Protein AF-A0A8S9LMV2-F1 (afdb_monomer)

Nearest PDB structures (foldseek):
  7sa1-assembly2_C  TM=9.615E-01  e=2.052E-05  Arabidopsis thaliana
  7zbz-assembly1_S  TM=9.126E-01  e=8.442E-04  Homo sapiens
  5c5e-assembly1_B  TM=3.246E-01  e=3.241E+00  Synechococcus elongatus PCC 7942 = FACHB-805

Secondary structure (DSSP, 8-state):
-HHHHHHHHHHHHHHH---TT---HHHHHHHHHHHHHHT-S-HHHHHHHHHHHHHTT-HHHHHHHHHHHHHHHHHHHHTT-

pLDDT: mean 85.35, std 15.86, range [46.75, 97.62]

Foldseek 3Di:
DVVLVVLVVVLCVLVVPDDPPPPDPVSVVVVVVVLVVSPPDDLVSLVSNLVVCVVVVVVVSNVSSVVSVVVVVVVVVVVVD

Organism: Brassica cretica (NCBI:txid69181)

InterPro domains:
  IPR001232 S-phase kinase-associated protein 1-like [SM00512] (4-58)
  IPR011333 SKP1/BTB/POZ domain superfamily [G3DSA:3.30.710.10] (3-80)
  IPR016897 S-phase kinase-associated protein 1 [PTHR11165] (4-76)
  IPR036296 SKP1-like, dimerisation domain superfamily [SSF81382] (29-76)

Solvent-accessible surface area (backbone atoms only — not comparable to full-atom values): 4774 Å² total; per-residue (Å²): 116,72,66,53,57,52,51,53,52,50,51,47,58,66,66,63,71,64,61,102,76,70,83,49,71,64,58,53,52,53,48,52,54,47,52,56,58,70,63,72,60,56,68,70,58,46,55,52,44,30,53,50,20,59,75,71,67,38,61,70,58,27,51,50,39,54,48,54,54,51,49,57,52,52,57,60,55,66,76,76,115

Radius of gyration: 14.01 Å; Cα contacts (8 Å, |Δi|>4): 32; chains: 1; bounding box: 39×17×39 Å

Mean predicted aligned error: 6.36 Å

Sequence (81 aa):
MLLILSKVIEYCKKHVVLPDGDSSSSSREELKAWDAEFMKTDQSTIFNLILAANFLNIKNLLDLGCQTVADMITENQWAFE

Structure (mmCIF, N/CA/C/O backbone):
data_AF-A0A8S9LMV2-F1
#
_entry.id   AF-A0A8S9LMV2-F1
#
loop_
_atom_site.group_PDB
_atom_site.id
_atom_site.type_symbol
_atom_site.label_atom_id
_atom_site.label_alt_id
_atom_site.label_comp_id
_atom_site.label_asym_id
_atom_site.label_entity_id
_atom_site.label_seq_id
_atom_site.pdbx_PDB_ins_code
_atom_site.Cartn_x
_atom_site.Cartn_y
_atom_site.Cartn_z
_atom_site.occupancy
_atom_site.B_iso_or_equiv
_atom_site.auth_seq_id
_atom_site.auth_comp_id
_atom_site.auth_asym_id
_atom_site.auth_atom_id
_atom_site.pdbx_PDB_model_num
ATOM 1 N N . MET A 1 1 ? -11.138 2.834 -12.416 1.00 59.16 1 MET A N 1
ATOM 2 C CA . MET A 1 1 ? -10.294 1.791 -13.045 1.00 59.16 1 MET A CA 1
ATOM 3 C C . MET A 1 1 ? -8.862 2.274 -13.291 1.00 59.16 1 MET A C 1
ATOM 5 O O . MET A 1 1 ? -7.959 1.679 -12.726 1.00 59.16 1 MET A O 1
ATOM 9 N N . LEU A 1 2 ? -8.633 3.380 -14.021 1.00 75.69 2 LEU A N 1
ATOM 10 C CA . LEU A 1 2 ? -7.275 3.917 -14.269 1.00 75.69 2 LEU A CA 1
ATOM 11 C C . LEU A 1 2 ? -6.503 4.324 -12.994 1.00 75.69 2 LEU A C 1
ATOM 13 O O . LEU A 1 2 ? -5.281 4.213 -12.953 1.00 75.69 2 LEU A O 1
ATOM 17 N N . LEU A 1 3 ? -7.216 4.728 -11.937 1.00 86.06 3 LEU A N 1
ATOM 18 C CA . LEU A 1 3 ? -6.618 5.109 -10.650 1.00 86.06 3 LEU A CA 1
ATOM 19 C C . LEU A 1 3 ? -5.867 3.954 -9.966 1.00 86.06 3 LEU A C 1
ATOM 21 O O . LEU A 1 3 ? -4.824 4.179 -9.362 1.00 86.06 3 LEU A O 1
ATOM 25 N N . ILE A 1 4 ? -6.355 2.716 -10.105 1.00 94.56 4 ILE A N 1
ATOM 26 C CA . ILE A 1 4 ? -5.739 1.547 -9.459 1.00 94.56 4 ILE A CA 1
ATOM 27 C C . ILE A 1 4 ? -4.397 1.233 -10.108 1.00 94.56 4 ILE A C 1
ATOM 29 O O . ILE A 1 4 ? -3.399 1.081 -9.413 1.00 94.56 4 ILE A O 1
ATOM 33 N N . LEU A 1 5 ? -4.345 1.230 -11.443 1.00 93.88 5 LEU A N 1
ATOM 34 C CA . LEU A 1 5 ? -3.095 1.018 -12.167 1.00 93.88 5 LEU A CA 1
ATOM 35 C C . LEU A 1 5 ? -2.060 2.103 -11.835 1.00 93.88 5 LEU A C 1
ATOM 37 O O . LEU A 1 5 ? -0.890 1.789 -11.640 1.00 93.88 5 LEU A O 1
ATOM 41 N N . SER A 1 6 ? -2.489 3.363 -11.703 1.00 95.69 6 SER A N 1
ATOM 42 C CA . SER A 1 6 ? -1.601 4.457 -11.288 1.00 95.69 6 SER A CA 1
ATOM 43 C C . SER A 1 6 ? -0.986 4.210 -9.907 1.00 95.69 6 SER A C 1
ATOM 45 O O . SER A 1 6 ? 0.225 4.356 -9.754 1.00 95.69 6 SER A O 1
ATOM 47 N N . LYS A 1 7 ? -1.789 3.789 -8.921 1.00 95.44 7 LYS A N 1
ATOM 48 C CA . LYS A 1 7 ? -1.298 3.472 -7.569 1.00 95.44 7 LYS A CA 1
ATOM 49 C C . LYS A 1 7 ? -0.377 2.249 -7.557 1.00 95.44 7 LYS A C 1
ATOM 51 O O . LYS A 1 7 ? 0.623 2.251 -6.849 1.00 95.44 7 LYS A O 1
ATOM 56 N N . VAL A 1 8 ? -0.653 1.231 -8.376 1.00 95.69 8 VAL A N 1
ATOM 57 C CA . VAL A 1 8 ? 0.255 0.079 -8.534 1.00 95.69 8 VAL A CA 1
ATOM 58 C C . VAL A 1 8 ? 1.614 0.528 -9.082 1.00 95.69 8 VAL A C 1
ATOM 60 O O . VAL A 1 8 ? 2.653 0.113 -8.571 1.00 95.69 8 VAL A O 1
ATOM 63 N N . ILE A 1 9 ? 1.627 1.404 -10.091 1.00 94.69 9 ILE A N 1
ATOM 64 C CA . ILE A 1 9 ? 2.871 1.948 -10.658 1.00 94.69 9 ILE A CA 1
ATOM 65 C C . ILE A 1 9 ? 3.623 2.791 -9.622 1.00 94.69 9 ILE A C 1
ATOM 67 O O . ILE A 1 9 ? 4.846 2.693 -9.533 1.00 94.69 9 ILE A O 1
ATOM 71 N N . GLU A 1 10 ? 2.917 3.608 -8.842 1.00 94.81 10 GLU A N 1
ATOM 72 C CA . GLU A 1 10 ? 3.490 4.393 -7.743 1.00 94.81 10 GLU A CA 1
ATOM 73 C C . GLU A 1 10 ? 4.170 3.493 -6.705 1.00 94.81 10 GLU A C 1
ATOM 75 O O . GLU A 1 10 ? 5.345 3.701 -6.394 1.00 94.81 10 GLU A O 1
ATOM 80 N N . TYR A 1 11 ? 3.478 2.439 -6.259 1.00 95.06 11 TYR A N 1
ATOM 81 C CA . TYR A 1 11 ? 4.030 1.442 -5.344 1.00 95.06 11 TYR A CA 1
ATOM 82 C C . TYR A 1 11 ? 5.306 0.807 -5.903 1.00 95.06 11 TYR A C 1
ATOM 84 O O . TYR A 1 11 ? 6.337 0.784 -5.228 1.00 95.06 11 TYR A O 1
ATOM 92 N N . CYS A 1 12 ? 5.269 0.354 -7.161 1.00 93.81 12 CYS A N 1
ATOM 93 C CA . CYS A 1 12 ? 6.426 -0.256 -7.813 1.00 93.81 12 CYS A CA 1
ATOM 94 C C . CYS A 1 12 ? 7.603 0.720 -7.890 1.00 93.81 12 CYS A C 1
ATOM 96 O O . CYS A 1 12 ? 8.724 0.349 -7.568 1.00 93.81 12 CYS A O 1
ATOM 98 N N . LYS A 1 13 ? 7.369 1.984 -8.261 1.00 92.00 13 LYS A N 1
ATOM 99 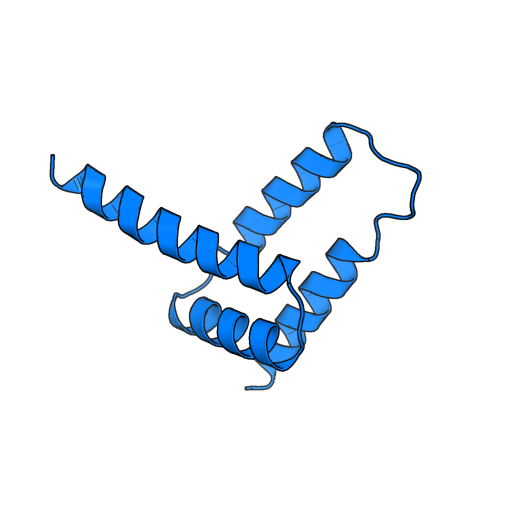C CA . LYS A 1 13 ? 8.429 3.002 -8.314 1.00 92.00 13 LYS A CA 1
ATOM 100 C C . LYS A 1 13 ? 9.067 3.241 -6.950 1.00 92.00 13 LYS A C 1
ATOM 102 O O . LYS A 1 13 ? 10.281 3.383 -6.889 1.00 92.00 13 LYS A O 1
ATOM 107 N N . LYS A 1 14 ? 8.284 3.262 -5.870 1.00 91.44 14 LYS A N 1
ATOM 108 C CA . LYS A 1 14 ? 8.823 3.417 -4.514 1.00 91.44 14 LYS A CA 1
ATOM 109 C C . LYS A 1 14 ? 9.672 2.211 -4.092 1.00 91.44 14 LYS A C 1
ATOM 111 O O . LYS A 1 14 ? 10.721 2.402 -3.487 1.00 91.44 14 LYS A O 1
ATOM 116 N N . HIS A 1 15 ? 9.251 0.999 -4.461 1.00 87.38 15 HIS A N 1
ATOM 117 C CA . HIS A 1 15 ? 9.870 -0.261 -4.025 1.00 87.38 15 HIS A CA 1
ATOM 118 C C . HIS A 1 15 ? 10.984 -0.788 -4.940 1.00 87.38 15 HIS A C 1
ATOM 120 O O . HIS A 1 15 ? 11.750 -1.652 -4.526 1.00 87.38 15 HIS A O 1
ATOM 126 N N . VAL A 1 16 ? 11.110 -0.267 -6.164 1.00 81.44 16 VAL A N 1
ATOM 127 C CA . VAL A 1 16 ? 12.231 -0.557 -7.080 1.00 81.44 16 VAL A CA 1
ATOM 128 C C . VAL A 1 16 ? 13.491 0.237 -6.706 1.00 81.44 16 VAL A C 1
ATOM 130 O O . VAL A 1 16 ? 14.594 -0.163 -7.062 1.00 81.44 16 VAL A O 1
ATOM 133 N N . VAL A 1 17 ? 13.359 1.344 -5.963 1.00 62.44 17 VAL A N 1
ATOM 134 C CA . VAL A 1 17 ? 14.467 2.260 -5.610 1.00 62.44 17 VAL A CA 1
ATOM 135 C C . VAL A 1 17 ? 15.303 1.759 -4.420 1.00 62.44 17 VAL A C 1
ATOM 137 O O . VAL A 1 17 ? 16.103 2.502 -3.867 1.00 62.44 17 VAL A O 1
ATOM 140 N N . LEU A 1 18 ? 15.202 0.481 -4.054 1.00 57.59 18 LEU A N 1
ATOM 141 C CA . LEU A 1 18 ? 16.228 -0.168 -3.241 1.00 57.59 18 LEU A CA 1
ATOM 142 C C . LEU A 1 18 ? 17.197 -0.919 -4.165 1.00 57.59 18 LEU A C 1
ATOM 144 O O . LEU A 1 18 ? 16.991 -2.106 -4.417 1.00 57.59 18 LEU A O 1
ATOM 148 N N . PRO A 1 19 ? 18.248 -0.265 -4.699 1.00 46.75 19 PRO A N 1
ATOM 149 C CA . PRO A 1 19 ? 19.389 -1.011 -5.200 1.00 46.75 19 PRO A CA 1
ATOM 150 C C . PRO A 1 19 ? 19.990 -1.790 -4.024 1.00 46.75 19 PRO A C 1
ATOM 152 O O . PRO A 1 19 ? 19.926 -1.329 -2.884 1.00 46.75 19 PRO A O 1
ATOM 155 N N . ASP A 1 20 ? 20.566 -2.954 -4.310 1.00 49.03 20 ASP A N 1
ATOM 156 C CA . ASP A 1 20 ? 21.119 -3.963 -3.391 1.00 49.03 20 ASP A CA 1
ATOM 157 C C . ASP A 1 20 ? 22.239 -3.489 -2.417 1.00 49.03 20 ASP A C 1
ATOM 159 O O . ASP A 1 20 ? 23.174 -4.234 -2.131 1.00 49.03 20 ASP A O 1
ATOM 163 N N . GLY A 1 21 ? 22.209 -2.259 -1.894 1.00 51.97 21 GLY A N 1
ATOM 164 C CA . GLY A 1 21 ? 23.336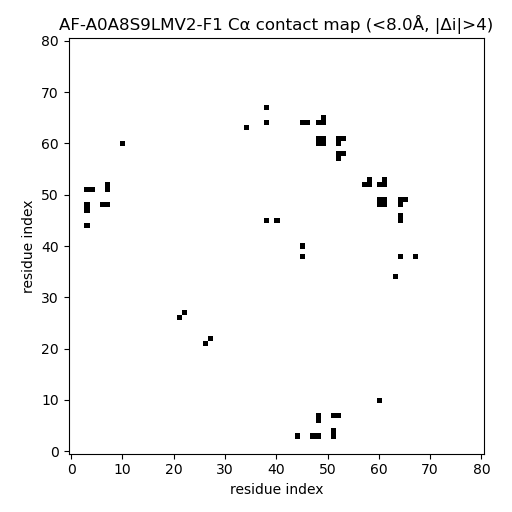 -1.658 -1.177 1.00 51.97 21 GLY A CA 1
ATOM 165 C C . GLY A 1 21 ? 23.022 -0.675 -0.048 1.00 51.97 21 GLY A C 1
ATOM 166 O O . GLY A 1 21 ? 23.920 -0.445 0.756 1.00 51.97 21 GLY A O 1
ATOM 167 N N . ASP A 1 22 ? 21.803 -0.135 0.086 1.00 53.09 22 ASP A N 1
ATOM 168 C CA . ASP A 1 22 ? 21.447 0.721 1.238 1.00 53.09 22 ASP A CA 1
ATOM 169 C C . ASP A 1 22 ? 20.431 0.031 2.154 1.00 53.09 22 ASP A C 1
ATOM 171 O O . ASP A 1 22 ? 19.262 0.389 2.288 1.00 53.09 22 ASP A O 1
ATOM 175 N N . SER A 1 23 ? 20.900 -1.043 2.783 1.00 56.38 23 SER A N 1
ATOM 176 C CA . SER A 1 23 ? 20.174 -1.803 3.798 1.00 56.38 23 SER A CA 1
ATOM 177 C C . SER A 1 23 ? 20.288 -1.165 5.189 1.00 56.38 23 SER A C 1
ATOM 179 O O . SER A 1 23 ? 20.306 -1.887 6.197 1.00 56.38 23 SER A O 1
ATOM 181 N N . SER A 1 24 ? 20.406 0.160 5.273 1.00 63.94 24 SER A N 1
ATOM 182 C CA . SER A 1 24 ? 20.341 0.874 6.547 1.00 63.94 24 SER A CA 1
ATOM 183 C C . SER A 1 24 ? 18.972 0.653 7.207 1.00 63.94 24 SER A C 1
ATOM 185 O O . SER A 1 24 ? 17.947 0.480 6.542 1.00 63.94 24 SER A O 1
ATOM 187 N N . SER A 1 25 ? 18.941 0.581 8.542 1.00 63.81 25 SER A N 1
ATOM 188 C CA . SER A 1 25 ? 17.686 0.445 9.300 1.00 63.81 25 SER A CA 1
ATOM 189 C C . SER A 1 25 ? 16.717 1.590 9.001 1.00 63.81 25 SER A C 1
ATOM 191 O O . SER A 1 25 ? 15.526 1.340 8.842 1.00 63.81 25 SER A O 1
ATOM 193 N N . SER A 1 26 ? 17.250 2.799 8.807 1.00 70.00 26 SER A N 1
ATOM 194 C CA . SER A 1 26 ? 16.490 4.007 8.487 1.00 70.00 26 SER A CA 1
ATOM 195 C C . SER A 1 26 ? 15.716 3.893 7.169 1.00 70.00 26 SER A C 1
ATOM 197 O O . SER A 1 26 ? 14.520 4.163 7.151 1.00 70.00 26 SER A O 1
ATOM 199 N N . SER A 1 27 ? 16.325 3.374 6.096 1.00 77.94 27 SER 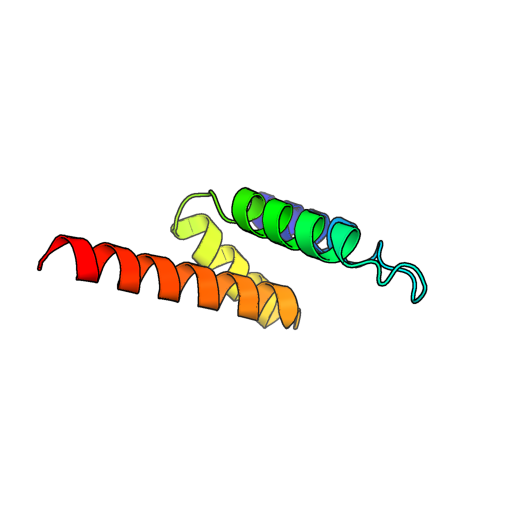A N 1
ATOM 200 C CA . SER A 1 27 ? 15.637 3.202 4.802 1.00 77.94 27 SER A CA 1
ATOM 201 C C . SER A 1 27 ? 14.460 2.218 4.874 1.00 77.94 27 SER A C 1
ATOM 203 O O . SER A 1 27 ? 13.443 2.391 4.202 1.00 77.94 27 SER A O 1
ATOM 205 N N . ARG A 1 28 ? 14.555 1.186 5.727 1.00 80.00 28 ARG A N 1
ATOM 206 C CA . ARG A 1 28 ? 13.446 0.242 5.960 1.00 80.00 28 ARG A CA 1
ATOM 207 C C . ARG A 1 28 ? 12.310 0.863 6.769 1.00 80.00 28 ARG A C 1
ATOM 209 O O . ARG A 1 28 ? 11.148 0.563 6.509 1.00 80.00 28 ARG A O 1
ATOM 216 N N . GLU A 1 29 ? 12.635 1.686 7.758 1.00 85.94 29 GLU A N 1
ATOM 217 C CA . GLU A 1 29 ? 11.649 2.402 8.574 1.00 85.94 29 GLU A CA 1
ATOM 218 C C . GLU A 1 29 ? 10.894 3.444 7.741 1.00 85.94 29 GLU A C 1
ATOM 220 O O . GLU A 1 29 ? 9.668 3.514 7.814 1.00 85.94 29 GLU A O 1
ATOM 225 N N . GLU A 1 30 ? 11.600 4.174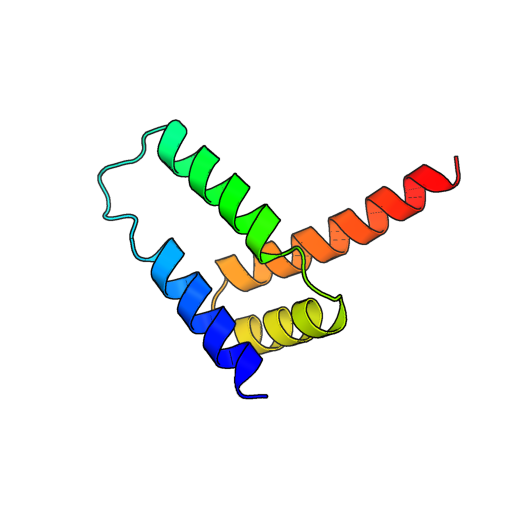 6.875 1.00 88.44 30 GLU A N 1
ATOM 226 C CA . GLU A 1 30 ? 11.000 5.119 5.930 1.00 88.44 30 GLU A CA 1
ATOM 227 C C . GLU A 1 30 ? 10.041 4.439 4.949 1.00 88.44 30 GLU A C 1
ATOM 229 O O . GLU A 1 30 ? 8.963 4.970 4.671 1.00 88.44 30 GLU A O 1
ATOM 234 N N . LEU A 1 31 ? 10.393 3.252 4.443 1.00 89.94 31 LEU A N 1
ATOM 235 C CA . LEU A 1 31 ? 9.500 2.482 3.576 1.00 89.94 31 LEU A CA 1
ATOM 236 C C . LEU A 1 31 ? 8.253 2.007 4.309 1.00 89.94 31 LEU A C 1
ATOM 238 O O . LEU A 1 31 ? 7.158 2.195 3.794 1.00 89.94 31 LEU A O 1
ATOM 242 N N . LYS A 1 32 ? 8.389 1.486 5.532 1.00 90.56 32 LYS A N 1
ATOM 243 C CA . LYS A 1 32 ? 7.227 1.091 6.342 1.00 90.56 32 LYS A CA 1
ATOM 244 C C . LYS A 1 32 ? 6.293 2.266 6.626 1.00 90.56 32 LYS A C 1
ATOM 246 O O . LYS A 1 32 ? 5.077 2.110 6.560 1.00 90.56 32 LYS A O 1
ATOM 251 N N . ALA A 1 33 ? 6.846 3.437 6.938 1.00 93.81 33 ALA A N 1
ATOM 252 C CA . ALA A 1 33 ? 6.051 4.643 7.152 1.00 93.81 33 ALA A CA 1
ATOM 253 C C . ALA A 1 33 ? 5.321 5.069 5.870 1.00 93.81 33 ALA A C 1
ATOM 255 O O . ALA A 1 33 ? 4.149 5.443 5.914 1.00 93.81 33 ALA A O 1
ATOM 256 N N . TRP A 1 34 ? 5.997 4.970 4.724 1.00 95.50 34 TRP A N 1
ATOM 257 C CA . TRP A 1 34 ? 5.389 5.248 3.429 1.00 95.50 34 TRP A CA 1
ATOM 258 C C . TRP A 1 34 ? 4.290 4.241 3.077 1.00 95.50 34 TRP A C 1
ATOM 260 O O . TRP A 1 34 ? 3.232 4.659 2.626 1.00 95.50 34 TRP A O 1
ATOM 270 N N . ASP A 1 35 ? 4.499 2.947 3.328 1.00 95.50 35 ASP A N 1
ATOM 271 C CA . ASP A 1 35 ? 3.508 1.889 3.103 1.00 95.50 35 ASP A CA 1
ATOM 272 C C . ASP A 1 35 ? 2.239 2.114 3.924 1.00 95.50 35 ASP A C 1
ATOM 274 O O . ASP A 1 35 ? 1.128 2.008 3.399 1.00 95.50 35 ASP A O 1
ATOM 278 N N . ALA A 1 36 ? 2.399 2.484 5.197 1.00 94.88 36 ALA A N 1
ATOM 279 C CA . ALA A 1 36 ? 1.279 2.819 6.065 1.00 94.88 36 ALA A CA 1
ATOM 280 C C . ALA A 1 36 ? 0.481 4.007 5.509 1.00 94.88 36 ALA A C 1
ATOM 282 O O . ALA A 1 36 ? -0.745 3.958 5.468 1.00 94.88 36 ALA A O 1
ATOM 283 N N . GLU A 1 37 ? 1.156 5.058 5.037 1.00 96.31 37 GLU A N 1
ATOM 284 C CA . GLU A 1 37 ? 0.493 6.218 4.432 1.00 96.31 37 GLU A CA 1
ATOM 285 C C . GLU A 1 37 ? -0.157 5.880 3.084 1.00 96.31 37 GLU A C 1
ATOM 287 O O . GLU A 1 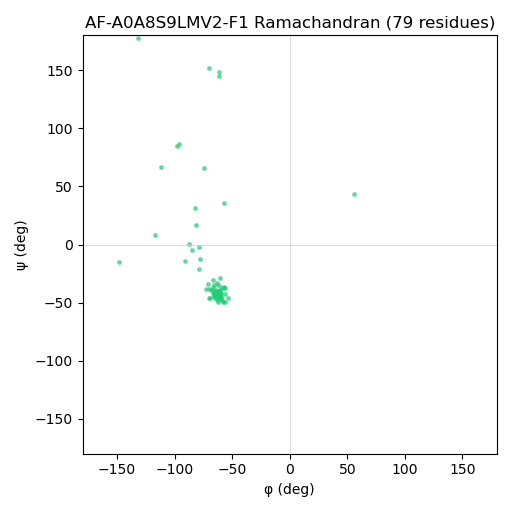37 ? -1.279 6.301 2.804 1.00 96.31 37 GLU A O 1
ATOM 292 N N . PHE A 1 38 ? 0.504 5.065 2.265 1.00 96.38 38 PHE A N 1
ATOM 293 C CA . PHE A 1 38 ? -0.005 4.599 0.978 1.00 96.38 38 PHE A CA 1
ATOM 294 C C . PHE A 1 38 ? -1.322 3.823 1.128 1.00 96.38 38 PHE A C 1
ATOM 296 O O . PHE A 1 38 ? -2.224 3.962 0.289 1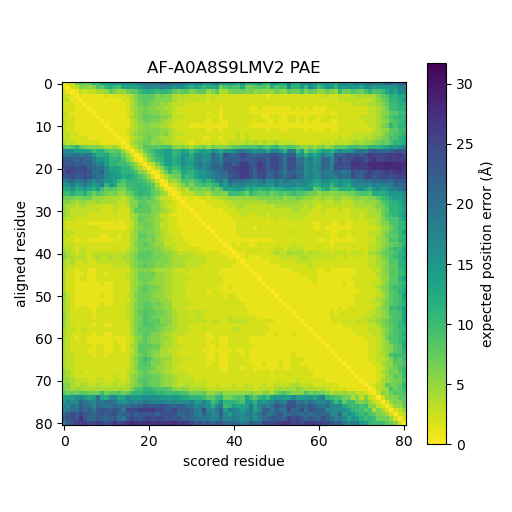.00 96.38 38 PHE A O 1
ATOM 303 N N . MET A 1 39 ? -1.449 3.053 2.214 1.00 95.56 39 MET A N 1
ATOM 304 C CA . MET A 1 39 ? -2.636 2.267 2.550 1.00 95.56 39 MET A CA 1
ATOM 305 C C . MET A 1 39 ? -3.727 3.048 3.302 1.00 95.56 39 MET A C 1
ATOM 307 O O . MET A 1 39 ? -4.833 2.526 3.450 1.00 95.56 39 MET A O 1
ATOM 311 N N . LYS A 1 40 ? -3.505 4.317 3.684 1.00 94.12 40 LYS A N 1
ATOM 312 C CA . LYS A 1 40 ? -4.560 5.221 4.197 1.00 94.12 40 LYS A CA 1
ATOM 313 C C . LYS A 1 40 ? -5.466 5.721 3.073 1.00 94.12 40 LYS A C 1
ATOM 315 O O . LYS A 1 40 ? -5.519 6.899 2.725 1.00 94.12 40 LYS A O 1
ATOM 320 N N . THR A 1 41 ? -6.200 4.799 2.479 1.00 92.31 41 THR A N 1
ATOM 321 C CA . THR A 1 41 ? -7.196 5.057 1.444 1.00 92.31 41 THR A CA 1
ATOM 322 C C . THR A 1 41 ? -8.482 4.310 1.791 1.00 92.31 41 THR A C 1
ATOM 324 O O . THR A 1 41 ? -8.568 3.646 2.823 1.00 92.31 41 THR A O 1
ATOM 327 N N . ASP A 1 42 ? -9.525 4.454 0.983 1.00 93.38 42 ASP A N 1
ATOM 328 C CA . ASP A 1 42 ? -10.792 3.787 1.257 1.00 93.38 42 ASP A CA 1
ATOM 329 C C . ASP A 1 42 ? -10.686 2.263 1.052 1.00 93.38 42 ASP A C 1
ATOM 331 O O . ASP A 1 42 ? -9.914 1.773 0.224 1.00 93.38 42 ASP A O 1
ATOM 335 N N . GLN A 1 43 ? -11.506 1.503 1.785 1.00 91.94 43 GLN A N 1
ATOM 336 C CA . GLN A 1 43 ? -11.498 0.036 1.738 1.00 91.94 43 GLN A CA 1
ATOM 337 C C . GLN A 1 43 ? -11.708 -0.508 0.317 1.00 91.94 43 GLN A C 1
ATOM 339 O O . GLN A 1 43 ? -11.071 -1.486 -0.069 1.00 91.94 43 GLN A O 1
ATOM 344 N N . SER A 1 44 ? -12.560 0.139 -0.490 1.00 94.19 44 SER A N 1
ATOM 345 C CA . SER A 1 44 ? -12.801 -0.270 -1.879 1.00 94.19 44 SER A CA 1
ATOM 346 C C . SER A 1 44 ? -11.530 -0.145 -2.722 1.00 94.19 44 SER A C 1
ATOM 348 O O . SER A 1 44 ? -11.197 -1.051 -3.491 1.00 94.19 44 SER A O 1
ATOM 350 N N . THR A 1 45 ? -10.762 0.930 -2.549 1.00 95.19 45 THR A N 1
ATOM 351 C CA . THR A 1 45 ? -9.451 1.090 -3.185 1.00 95.19 45 THR A CA 1
ATOM 352 C C . THR A 1 45 ? -8.466 0.011 -2.730 1.00 95.19 45 THR A C 1
ATOM 354 O O . THR A 1 45 ? -7.776 -0.549 -3.582 1.00 95.19 45 THR A O 1
ATOM 357 N N . ILE A 1 46 ? -8.434 -0.349 -1.443 1.00 95.75 46 ILE A N 1
ATOM 358 C CA . ILE A 1 46 ? -7.563 -1.422 -0.920 1.00 95.75 46 ILE A CA 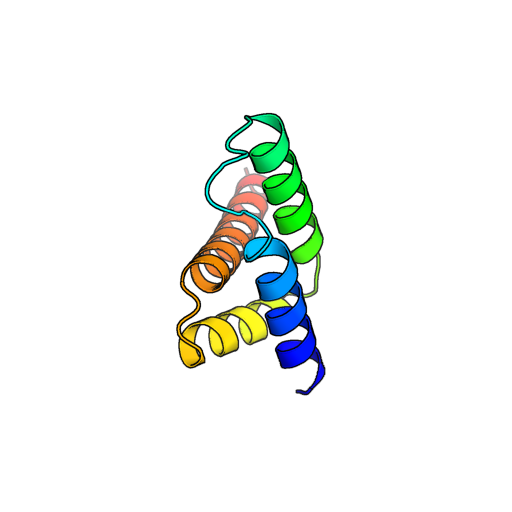1
ATOM 359 C C . ILE A 1 46 ? -7.922 -2.777 -1.546 1.00 95.75 46 ILE A C 1
ATOM 361 O O . ILE A 1 46 ? -7.044 -3.460 -2.071 1.00 95.75 46 ILE A O 1
ATOM 365 N N . PHE A 1 47 ? -9.205 -3.149 -1.591 1.00 95.88 47 PHE A N 1
ATOM 366 C CA . PHE A 1 47 ? -9.637 -4.393 -2.241 1.00 95.88 47 PHE A CA 1
ATOM 367 C C . PHE A 1 47 ? -9.286 -4.426 -3.730 1.00 95.88 47 PHE A C 1
ATOM 369 O O . PHE A 1 47 ? -8.796 -5.436 -4.238 1.00 95.88 47 PHE A O 1
ATOM 376 N N . ASN A 1 48 ? -9.481 -3.314 -4.441 1.00 96.81 48 ASN A N 1
ATOM 377 C CA . ASN A 1 48 ? -9.095 -3.225 -5.846 1.00 96.81 48 ASN A CA 1
ATOM 378 C C . ASN A 1 48 ? -7.571 -3.308 -6.043 1.00 96.81 48 ASN A C 1
ATOM 380 O O . ASN A 1 48 ? -7.122 -3.897 -7.027 1.00 96.81 48 ASN A O 1
ATOM 384 N N . LEU A 1 49 ? -6.775 -2.761 -5.118 1.00 96.75 49 LEU A N 1
ATOM 385 C CA . LEU A 1 49 ? -5.318 -2.908 -5.114 1.00 96.75 49 LEU A CA 1
ATOM 386 C C . LEU A 1 49 ? -4.894 -4.361 -4.882 1.00 96.75 49 LEU A C 1
ATOM 388 O O . LEU A 1 49 ? -4.038 -4.844 -5.616 1.00 96.75 49 LEU A O 1
ATOM 392 N N . ILE A 1 50 ? -5.524 -5.073 -3.944 1.00 97.62 50 ILE A N 1
ATOM 393 C CA . ILE A 1 50 ? -5.290 -6.506 -3.693 1.00 97.62 50 ILE A CA 1
ATOM 394 C C . ILE A 1 50 ? -5.565 -7.325 -4.960 1.00 97.62 50 ILE A C 1
ATOM 396 O O . ILE A 1 50 ? -4.727 -8.124 -5.380 1.00 9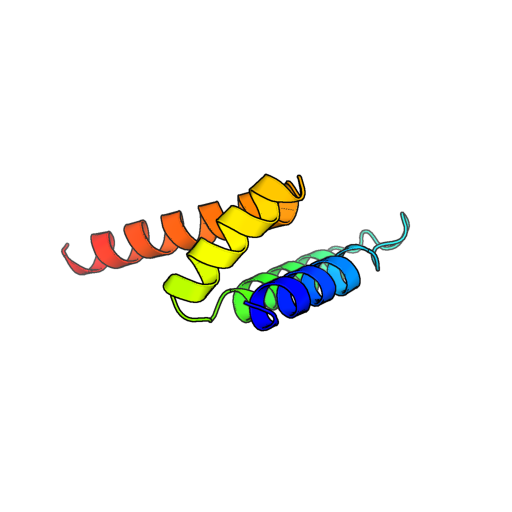7.62 50 ILE A O 1
ATOM 400 N N . LEU A 1 51 ? -6.708 -7.095 -5.617 1.00 97.19 51 LEU A N 1
ATOM 401 C CA . LEU A 1 51 ? -7.062 -7.795 -6.856 1.00 97.19 51 LEU A CA 1
ATOM 402 C C . LEU A 1 51 ? -6.067 -7.503 -7.986 1.00 97.19 51 LEU A C 1
ATOM 404 O O . LEU A 1 51 ? -5.637 -8.425 -8.680 1.00 97.19 51 LEU A O 1
ATOM 408 N N . ALA A 1 52 ? -5.672 -6.240 -8.157 1.00 97.00 52 ALA A N 1
ATOM 409 C CA . ALA A 1 52 ? -4.683 -5.850 -9.158 1.00 97.00 52 ALA A CA 1
ATOM 410 C C . ALA A 1 52 ? -3.298 -6.447 -8.865 1.00 97.00 52 ALA A C 1
ATOM 412 O O . ALA A 1 52 ? -2.643 -6.941 -9.780 1.00 97.00 52 ALA A O 1
ATOM 413 N N . ALA A 1 53 ? -2.867 -6.447 -7.603 1.00 97.12 53 ALA A N 1
ATOM 414 C CA . ALA A 1 53 ? -1.597 -7.025 -7.176 1.00 97.12 53 ALA A CA 1
ATOM 415 C C . ALA A 1 53 ? -1.563 -8.540 -7.40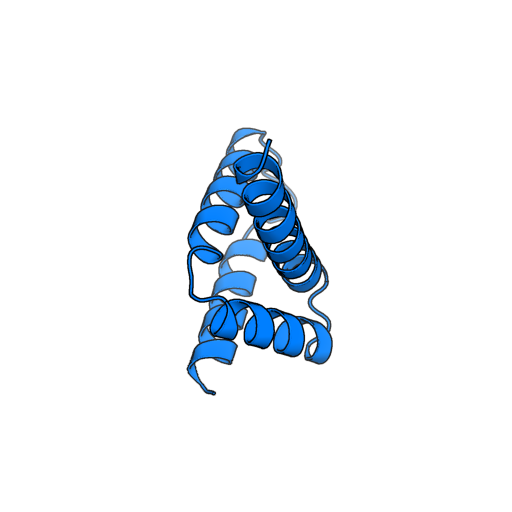0 1.00 97.12 53 ALA A C 1
ATOM 417 O O . ALA A 1 53 ? -0.561 -9.057 -7.888 1.00 97.12 53 ALA A O 1
ATOM 418 N N . ASN A 1 54 ? -2.669 -9.235 -7.120 1.00 97.44 54 ASN A N 1
ATOM 419 C CA . ASN A 1 54 ? -2.822 -10.657 -7.409 1.00 97.44 54 ASN A CA 1
ATOM 420 C C . ASN A 1 54 ? -2.769 -10.936 -8.921 1.00 97.44 54 ASN A C 1
ATOM 422 O O . ASN A 1 54 ? -2.032 -11.813 -9.360 1.00 97.44 54 ASN A O 1
ATOM 426 N N . PHE A 1 55 ? -3.493 -10.156 -9.732 1.00 97.19 55 PHE A N 1
ATOM 427 C CA . PHE A 1 55 ? -3.494 -10.315 -11.191 1.00 97.19 55 PHE A CA 1
ATOM 428 C C . PHE A 1 55 ? -2.114 -10.058 -11.820 1.00 97.19 55 PHE A C 1
ATOM 430 O O . PHE A 1 55 ? -1.705 -10.771 -12.732 1.00 97.19 55 PHE A O 1
ATOM 437 N N . LEU A 1 56 ? -1.389 -9.050 -11.328 1.00 96.06 56 LEU A N 1
ATOM 438 C CA . LEU A 1 56 ? -0.059 -8.663 -11.815 1.00 96.06 56 LEU A CA 1
ATOM 439 C C . LEU A 1 56 ? 1.088 -9.426 -11.130 1.00 96.06 56 LEU A C 1
ATOM 441 O O . LEU A 1 56 ? 2.249 -9.188 -11.455 1.00 96.06 56 LEU A O 1
ATOM 445 N N . ASN A 1 57 ? 0.775 -10.333 -10.198 1.00 96.06 57 ASN A N 1
ATOM 446 C CA . ASN A 1 57 ? 1.728 -11.131 -9.425 1.00 96.06 57 ASN A CA 1
ATOM 447 C C . ASN A 1 57 ? 2.771 -10.299 -8.640 1.00 96.06 57 ASN A C 1
ATOM 449 O O . ASN A 1 57 ? 3.961 -10.617 -8.609 1.00 96.06 57 ASN A O 1
ATOM 453 N N . ILE A 1 58 ? 2.330 -9.219 -7.987 1.00 95.56 58 ILE A N 1
ATOM 454 C CA . ILE A 1 58 ? 3.176 -8.347 -7.155 1.00 95.56 58 ILE A CA 1
ATOM 455 C C . ILE A 1 58 ? 3.012 -8.752 -5.685 1.00 95.56 58 ILE A C 1
ATOM 457 O O . ILE A 1 58 ? 2.209 -8.171 -4.953 1.00 95.56 58 ILE A O 1
ATOM 461 N N . LYS A 1 59 ? 3.782 -9.758 -5.249 1.00 94.88 59 LYS A N 1
ATOM 462 C CA . LYS A 1 59 ? 3.640 -10.379 -3.919 1.00 94.88 59 LYS A CA 1
ATOM 463 C C . LYS A 1 59 ? 3.693 -9.377 -2.758 1.00 94.88 59 LYS A C 1
ATOM 465 O O . LYS A 1 59 ? 2.834 -9.424 -1.893 1.00 94.88 59 LYS A O 1
ATOM 470 N N . ASN A 1 60 ? 4.651 -8.447 -2.759 1.00 94.69 60 ASN A N 1
ATOM 471 C CA . ASN A 1 60 ? 4.814 -7.499 -1.647 1.00 94.69 60 ASN A CA 1
ATOM 472 C C . ASN A 1 60 ? 3.603 -6.565 -1.488 1.00 94.69 60 ASN A C 1
ATOM 474 O O . ASN A 1 60 ? 3.172 -6.302 -0.370 1.00 94.69 60 ASN A O 1
ATOM 478 N N . LEU A 1 61 ? 3.017 -6.113 -2.604 1.00 96.31 61 LEU A N 1
ATOM 479 C CA . LEU A 1 61 ? 1.814 -5.281 -2.577 1.00 96.31 61 LEU A CA 1
ATOM 480 C C . LEU A 1 61 ? 0.589 -6.082 -2.125 1.00 96.31 61 LEU A C 1
ATOM 482 O O . LEU A 1 61 ? -0.252 -5.564 -1.392 1.00 96.31 61 LEU A O 1
ATOM 486 N N . LEU A 1 62 ? 0.493 -7.342 -2.558 1.00 97.50 62 LEU A N 1
ATOM 487 C CA . LEU A 1 62 ? -0.563 -8.251 -2.126 1.00 97.50 62 LEU A CA 1
ATOM 488 C C . LEU A 1 62 ? -0.493 -8.492 -0.613 1.00 97.50 62 LEU A C 1
ATOM 490 O O . LEU A 1 62 ? -1.497 -8.324 0.073 1.00 97.50 62 LEU A O 1
ATOM 494 N N . ASP A 1 63 ? 0.690 -8.827 -0.097 1.00 97.00 63 ASP A N 1
ATOM 495 C CA . ASP A 1 63 ? 0.917 -9.062 1.329 1.00 97.00 63 ASP A CA 1
ATOM 496 C C . ASP A 1 63 ? 0.598 -7.809 2.155 1.00 97.00 63 ASP A C 1
ATOM 498 O O . ASP A 1 63 ? -0.112 -7.905 3.155 1.00 97.00 63 ASP A O 1
ATOM 502 N N . LEU A 1 64 ? 1.054 -6.630 1.711 1.00 97.19 64 LEU A N 1
ATOM 503 C CA . LEU A 1 64 ? 0.762 -5.357 2.373 1.00 97.19 64 LEU A CA 1
ATOM 504 C C . LEU A 1 64 ? -0.748 -5.091 2.434 1.00 97.19 64 LEU A C 1
ATOM 506 O O . LEU A 1 64 ? -1.269 -4.763 3.497 1.00 97.19 64 LEU A O 1
ATOM 510 N N . GLY A 1 65 ? -1.462 -5.283 1.321 1.00 96.75 65 GLY A N 1
ATOM 511 C CA . GLY A 1 65 ? -2.914 -5.105 1.275 1.00 96.75 65 GLY A CA 1
ATOM 512 C C . GLY A 1 65 ? -3.655 -6.081 2.194 1.00 96.75 65 GLY A C 1
ATOM 513 O O . GLY A 1 65 ? -4.540 -5.669 2.943 1.00 96.75 65 GLY A O 1
ATOM 514 N N . CYS A 1 66 ? -3.275 -7.362 2.185 1.00 96.81 66 CYS A N 1
ATOM 515 C CA . CYS A 1 66 ? -3.848 -8.372 3.077 1.00 96.81 66 CYS A CA 1
ATOM 516 C C . CYS A 1 66 ? -3.591 -8.048 4.553 1.00 96.81 66 CYS A C 1
ATOM 518 O O . CYS A 1 66 ? -4.506 -8.176 5.367 1.00 96.81 66 CYS A O 1
ATOM 520 N N . GLN A 1 67 ? -2.379 -7.600 4.893 1.00 96.00 67 GLN A N 1
ATOM 521 C CA . GLN A 1 67 ? -2.037 -7.199 6.255 1.00 96.00 67 GLN A CA 1
ATOM 522 C C . GLN A 1 67 ? -2.870 -5.997 6.702 1.00 96.00 67 GLN A C 1
ATOM 524 O O . GLN A 1 67 ? -3.472 -6.052 7.767 1.00 96.00 67 GLN A O 1
ATOM 529 N N . THR A 1 68 ? -3.003 -4.963 5.865 1.00 95.69 68 THR A N 1
ATOM 530 C CA . THR A 1 68 ? -3.853 -3.802 6.175 1.00 95.69 68 THR A CA 1
ATOM 531 C C . THR A 1 68 ? -5.297 -4.213 6.471 1.00 95.69 68 THR A C 1
ATOM 533 O O . THR A 1 68 ? -5.896 -3.720 7.423 1.00 95.69 68 THR A O 1
ATOM 536 N N . VAL A 1 69 ? -5.869 -5.141 5.695 1.00 94.44 69 VAL A N 1
ATOM 537 C CA . VAL A 1 69 ? -7.224 -5.655 5.961 1.00 94.44 69 VAL A CA 1
ATOM 538 C C . VAL A 1 69 ? -7.281 -6.431 7.282 1.00 94.44 69 VAL A C 1
ATOM 540 O O . VAL A 1 69 ? -8.244 -6.276 8.032 1.00 94.44 69 VAL A O 1
ATOM 543 N N . ALA A 1 70 ? -6.267 -7.243 7.591 1.00 94.44 70 ALA A N 1
ATOM 544 C CA . ALA A 1 70 ? -6.193 -7.973 8.857 1.00 94.44 70 ALA A CA 1
ATOM 545 C C . ALA A 1 70 ? -6.093 -7.027 10.070 1.00 94.44 70 ALA A C 1
ATOM 547 O O . ALA A 1 70 ? -6.769 -7.245 11.080 1.00 94.44 70 ALA A O 1
ATOM 548 N N . ASP A 1 71 ? -5.312 -5.954 9.949 1.00 91.69 71 ASP A N 1
ATOM 549 C CA . ASP A 1 71 ? -5.158 -4.930 10.985 1.00 91.69 71 ASP A CA 1
ATOM 550 C C . ASP A 1 71 ? -6.481 -4.193 11.221 1.00 91.69 71 ASP A C 1
ATOM 552 O O . ASP A 1 71 ? -6.924 -4.083 12.361 1.00 91.69 71 ASP A O 1
ATOM 556 N N . MET A 1 72 ? -7.193 -3.810 10.153 1.00 90.00 72 MET A N 1
ATOM 557 C CA . MET A 1 72 ? -8.526 -3.197 10.256 1.00 90.00 72 MET A CA 1
ATOM 558 C C . MET A 1 72 ? -9.533 -4.090 10.992 1.00 90.00 72 MET A C 1
ATOM 560 O O . MET A 1 72 ? -10.388 -3.590 11.721 1.00 90.00 72 MET A O 1
ATOM 564 N N . ILE A 1 73 ? -9.476 -5.410 10.801 1.00 90.00 73 ILE A N 1
ATOM 565 C CA . ILE A 1 73 ? -10.357 -6.347 11.515 1.00 90.00 73 ILE A CA 1
ATOM 566 C C . ILE A 1 73 ? -9.974 -6.399 12.996 1.00 90.00 73 ILE A C 1
ATOM 568 O O . ILE A 1 73 ? -10.849 -6.309 13.855 1.00 90.00 73 ILE A O 1
ATOM 572 N N . THR A 1 74 ? -8.677 -6.500 13.287 1.00 87.50 74 THR A N 1
ATOM 573 C CA . THR A 1 74 ? -8.155 -6.625 14.654 1.00 87.50 74 THR A CA 1
ATOM 574 C C . THR A 1 74 ? -8.418 -5.365 15.481 1.00 87.50 74 THR A C 1
ATOM 576 O O . THR A 1 74 ? -8.910 -5.469 16.602 1.00 87.50 74 THR A O 1
ATOM 579 N N . GLU A 1 75 ? -8.180 -4.176 14.919 1.00 77.94 75 GLU A N 1
ATOM 580 C CA . GLU A 1 75 ? -8.450 -2.888 15.578 1.00 77.94 75 GLU A CA 1
ATOM 581 C C . GLU A 1 75 ? -9.933 -2.708 15.914 1.00 77.94 75 GLU A C 1
ATOM 583 O O . GLU A 1 75 ? -10.277 -2.291 17.019 1.00 77.94 75 GLU A O 1
ATOM 588 N N . ASN A 1 76 ? -10.829 -3.070 14.991 1.00 62.56 76 ASN A N 1
ATOM 589 C CA . ASN A 1 76 ? -12.265 -3.008 15.254 1.00 62.56 76 ASN A CA 1
ATOM 590 C C . ASN A 1 76 ? -12.692 -4.010 16.331 1.00 62.56 76 ASN A C 1
ATOM 592 O O . ASN A 1 76 ? -13.631 -3.733 17.064 1.00 62.56 76 ASN A O 1
ATOM 596 N N . GLN A 1 77 ? -12.015 -5.153 16.456 1.00 53.66 77 GLN A N 1
ATOM 597 C CA . GLN A 1 77 ? -12.334 -6.163 17.463 1.00 53.66 77 GLN A CA 1
ATOM 598 C C . GLN A 1 77 ? -11.970 -5.709 18.886 1.00 53.66 77 GLN A C 1
ATOM 600 O O . GLN A 1 77 ? -12.697 -6.023 19.823 1.00 53.66 77 GLN A O 1
ATOM 605 N N . TRP A 1 78 ? -10.895 -4.930 19.048 1.00 56.31 78 TRP A N 1
ATOM 606 C CA . TRP A 1 78 ? -10.444 -4.408 20.349 1.00 56.31 78 TRP A CA 1
ATOM 607 C C . TRP A 1 78 ? -11.269 -3.205 20.830 1.00 56.31 78 TRP A C 1
ATOM 609 O O . TRP A 1 78 ? -11.181 -2.824 21.990 1.00 56.31 78 TRP A O 1
ATOM 619 N N . ALA A 1 79 ? -12.092 -2.610 19.961 1.00 53.12 79 ALA A N 1
ATOM 620 C CA . ALA A 1 79 ? -13.023 -1.541 20.326 1.00 53.12 79 ALA A CA 1
ATOM 621 C C . ALA A 1 79 ? -14.314 -2.050 21.010 1.00 53.12 79 ALA A C 1
ATOM 623 O O . ALA A 1 79 ? -15.168 -1.239 21.375 1.00 53.12 79 ALA A O 1
ATOM 624 N N . PHE A 1 80 ? -14.472 -3.372 21.164 1.00 51.88 80 PHE A N 1
ATOM 625 C CA . PHE A 1 80 ? -15.645 -4.017 21.771 1.00 51.88 80 PHE A CA 1
ATOM 626 C C . PHE A 1 80 ? -15.340 -4.808 23.059 1.00 51.88 80 PHE A C 1
ATOM 628 O O . PHE A 1 80 ? -16.238 -5.485 23.564 1.00 51.88 80 PHE A O 1
ATOM 635 N N . GLU A 1 81 ? -14.120 -4.714 23.593 1.00 47.12 81 GLU A N 1
ATOM 636 C CA . GLU A 1 81 ? -13.737 -5.208 24.931 1.00 47.12 81 GLU A CA 1
ATOM 637 C C . GLU A 1 81 ? -13.555 -4.038 25.909 1.00 47.12 81 GLU A C 1
ATOM 639 O O . GLU A 1 81 ? -13.983 -4.187 27.078 1.00 47.12 81 GLU A O 1
#